Protein AF-A0A8H7G7Y1-F1 (afdb_monomer_lite)

Sequence (69 aa):
MITYMARAPSDITKWLPGTDAVWFKVAESGKTASGLWASTDILTADDSIYTFTIPSTLKAGQYIVRHEM

Radius of gyration: 14.47 Å; chains: 1; bounding box: 31×20×38 Å

Foldseek 3Di:
DWKWKFFDPDPPVPDDCPPPPRIDTQDDDAADPVGDGCQPRVCVVVVVDDDGDDDPPDDDHDMDMDDDD

Structure (mmCIF, N/CA/C/O backbone):
data_AF-A0A8H7G7Y1-F1
#
_entry.id   AF-A0A8H7G7Y1-F1
#
loop_
_atom_site.group_PDB
_atom_site.id
_atom_site.type_symbol
_atom_site.label_atom_id
_atom_site.label_alt_id
_atom_site.label_comp_id
_atom_site.label_asym_id
_atom_site.label_entity_id
_atom_site.label_seq_id
_atom_site.pdbx_PDB_ins_code
_atom_site.Cartn_x
_atom_site.Cartn_y
_atom_site.Cartn_z
_atom_site.occupancy
_atom_site.B_iso_or_equiv
_atom_site.auth_seq_id
_atom_site.auth_comp_id
_atom_site.auth_asym_id
_atom_site.auth_atom_id
_atom_site.pdbx_PDB_model_num
ATOM 1 N N . MET A 1 1 ? 9.790 -5.308 -4.579 1.00 96.12 1 MET A N 1
ATOM 2 C CA . MET A 1 1 ? 9.088 -4.256 -3.818 1.00 96.12 1 MET A CA 1
ATOM 3 C C . MET A 1 1 ? 7.631 -4.625 -3.659 1.00 96.12 1 MET A C 1
ATOM 5 O O . MET A 1 1 ? 6.993 -5.003 -4.641 1.00 96.12 1 MET A O 1
ATOM 9 N N . ILE A 1 2 ? 7.109 -4.532 -2.443 1.00 98.25 2 ILE A N 1
ATOM 10 C CA . ILE A 1 2 ? 5.712 -4.831 -2.133 1.00 98.25 2 ILE A CA 1
ATOM 11 C C . ILE A 1 2 ? 5.177 -3.737 -1.211 1.00 98.25 2 ILE A C 1
ATOM 13 O O . ILE A 1 2 ? 5.858 -3.307 -0.282 1.00 98.25 2 ILE A O 1
ATOM 17 N N . THR A 1 3 ? 3.947 -3.300 -1.464 1.00 98.56 3 THR A N 1
ATOM 18 C CA . THR A 1 3 ? 3.233 -2.373 -0.587 1.00 98.56 3 THR A CA 1
ATOM 19 C C . THR A 1 3 ? 1.991 -3.050 -0.039 1.00 98.56 3 THR A C 1
ATOM 21 O O . THR A 1 3 ? 1.191 -3.629 -0.783 1.00 98.56 3 THR A O 1
ATOM 24 N N . TYR A 1 4 ? 1.822 -2.945 1.273 1.00 98.56 4 TYR A N 1
ATOM 25 C CA . TYR A 1 4 ? 0.678 -3.440 2.019 1.00 98.56 4 TYR A CA 1
ATOM 26 C C . TYR A 1 4 ? -0.085 -2.284 2.653 1.00 98.56 4 TYR A C 1
ATOM 28 O O . TYR A 1 4 ? 0.483 -1.239 2.982 1.00 98.56 4 TYR A O 1
ATOM 36 N N . MET A 1 5 ? -1.371 -2.513 2.884 1.00 98.62 5 MET A N 1
ATOM 37 C CA . MET A 1 5 ? -2.201 -1.664 3.724 1.00 98.62 5 MET A CA 1
ATOM 38 C C . MET A 1 5 ? -2.860 -2.505 4.816 1.00 98.62 5 MET A C 1
ATOM 40 O O . MET A 1 5 ? -3.115 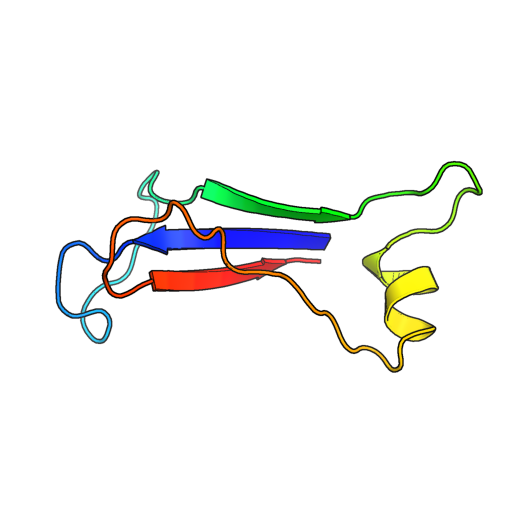-3.696 4.633 1.00 98.62 5 MET A O 1
ATOM 44 N N . ALA A 1 6 ? -3.139 -1.879 5.955 1.00 98.38 6 ALA A N 1
ATOM 45 C CA . ALA A 1 6 ? -3.949 -2.457 7.021 1.00 98.38 6 ALA A CA 1
ATOM 46 C C . ALA A 1 6 ? -4.912 -1.395 7.555 1.00 98.38 6 ALA A C 1
ATOM 48 O O . ALA A 1 6 ? -4.501 -0.270 7.845 1.00 98.38 6 ALA A O 1
ATOM 49 N N . ARG A 1 7 ? -6.201 -1.736 7.652 1.00 98.06 7 ARG A N 1
ATOM 50 C CA . ARG A 1 7 ? -7.241 -0.816 8.137 1.00 98.06 7 ARG A CA 1
ATOM 51 C C . ARG A 1 7 ? -7.212 -0.766 9.658 1.00 98.06 7 ARG A C 1
ATOM 53 O O . ARG A 1 7 ? -7.344 -1.811 10.291 1.00 98.06 7 ARG A O 1
ATOM 60 N N . ALA A 1 8 ? -7.121 0.429 10.231 1.00 97.88 8 ALA A N 1
ATOM 61 C CA . ALA A 1 8 ? -7.197 0.592 11.674 1.00 97.88 8 ALA A CA 1
ATOM 62 C C . ALA A 1 8 ? -8.621 0.283 12.182 1.00 97.88 8 ALA A C 1
ATOM 64 O O . ALA A 1 8 ? -9.595 0.787 11.608 1.00 97.88 8 ALA A O 1
ATOM 65 N N . PRO A 1 9 ? -8.777 -0.529 13.245 1.00 96.38 9 PRO A N 1
ATOM 66 C CA . PRO A 1 9 ? -10.075 -0.779 13.870 1.00 96.38 9 PRO A CA 1
ATOM 67 C C . PRO A 1 9 ? -10.528 0.391 14.764 1.00 96.38 9 PRO A C 1
ATOM 69 O O . PRO A 1 9 ? -11.683 0.440 15.177 1.00 96.38 9 PRO A O 1
ATOM 72 N N . SER A 1 10 ? -9.621 1.323 15.065 1.00 93.00 10 SER A N 1
ATOM 73 C CA . SER A 1 10 ? -9.798 2.473 15.956 1.00 93.00 10 SER A CA 1
ATOM 74 C C . SER A 1 10 ? -8.901 3.636 15.508 1.00 93.00 10 SER A C 1
ATOM 76 O O . SER A 1 10 ? -8.322 3.583 14.426 1.00 93.00 10 SER A O 1
ATOM 78 N N . ASP A 1 11 ? -8.755 4.663 16.353 1.00 95.56 11 ASP A N 1
ATOM 79 C CA . ASP A 1 11 ? -7.768 5.739 16.180 1.00 95.56 11 ASP A CA 1
ATOM 80 C C . ASP A 1 11 ? -6.378 5.166 15.863 1.00 95.56 11 ASP A C 1
ATOM 82 O O . ASP A 1 11 ? -5.764 4.477 16.686 1.00 95.56 11 ASP A O 1
ATOM 86 N N . ILE A 1 12 ? -5.902 5.454 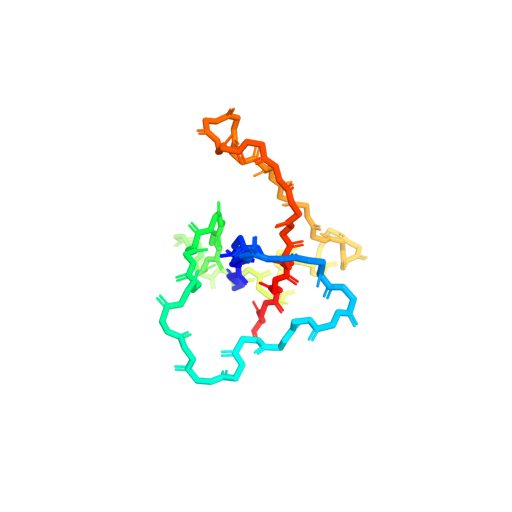14.653 1.00 96.94 12 ILE A N 1
ATOM 87 C CA . ILE A 1 12 ? -4.648 4.930 14.113 1.00 96.94 12 ILE A CA 1
ATOM 88 C C . ILE A 1 12 ? -3.421 5.335 14.935 1.00 96.94 12 ILE A C 1
ATOM 90 O O . ILE A 1 12 ? -2.439 4.603 14.950 1.00 96.94 12 ILE A O 1
ATOM 94 N N . THR A 1 13 ? -3.470 6.458 15.659 1.00 96.38 13 THR A N 1
ATOM 95 C CA . THR A 1 13 ? -2.331 6.938 16.464 1.00 96.38 13 THR A CA 1
ATOM 96 C C . THR A 1 13 ? -2.104 6.113 17.733 1.00 96.38 13 THR A C 1
ATOM 98 O O . THR A 1 13 ? -1.059 6.230 18.371 1.00 96.38 13 THR A O 1
ATOM 101 N N . LYS A 1 14 ? -3.071 5.260 18.095 1.00 96.75 14 LYS A N 1
ATOM 102 C CA . LYS A 1 14 ? -3.044 4.399 19.289 1.00 96.75 14 LYS A CA 1
ATOM 103 C C . LYS A 1 14 ? -3.012 2.913 18.951 1.00 96.75 14 LYS A C 1
ATOM 105 O O . LYS A 1 14 ? -2.937 2.083 19.853 1.00 96.75 14 LYS A O 1
ATOM 110 N N . TRP A 1 15 ? -3.118 2.574 17.671 1.00 95.88 15 TRP A N 1
ATOM 111 C CA . TRP A 1 15 ? -3.197 1.200 17.211 1.00 95.88 15 TRP A CA 1
ATOM 112 C C . TRP A 1 15 ? -1.861 0.742 16.632 1.00 95.88 15 TRP A C 1
ATOM 114 O O . TRP A 1 15 ? -1.297 1.377 15.745 1.00 95.88 15 TRP A O 1
ATOM 124 N N . LEU A 1 16 ? -1.381 -0.400 17.119 1.00 94.69 16 LEU A N 1
ATOM 125 C CA . LEU A 1 16 ? -0.214 -1.094 16.596 1.00 94.69 16 LEU A CA 1
ATOM 126 C C . LEU A 1 16 ? -0.653 -2.496 16.157 1.00 94.69 16 LEU A C 1
ATOM 128 O O . LEU A 1 16 ? -1.130 -3.251 17.002 1.00 94.69 16 LEU A O 1
ATOM 132 N N . PRO A 1 17 ? -0.484 -2.867 14.874 1.00 94.38 17 PRO A N 1
ATOM 133 C CA . PRO A 1 17 ? -0.915 -4.172 14.369 1.00 94.38 17 PRO A CA 1
ATOM 134 C C . PRO A 1 17 ? -0.203 -5.374 15.003 1.00 94.38 17 PRO A C 1
ATOM 136 O O . PRO A 1 17 ? -0.713 -6.483 14.927 1.00 94.38 17 PRO A O 1
ATOM 139 N N . GLY A 1 18 ? 0.993 -5.189 15.578 1.00 92.50 18 GLY A N 1
ATOM 140 C CA . GLY A 1 18 ? 1.779 -6.285 16.148 1.00 92.50 18 GLY A CA 1
ATOM 141 C C . GLY A 1 18 ? 1.959 -7.441 15.157 1.00 92.50 18 GLY A C 1
ATOM 142 O O . GLY A 1 18 ? 2.460 -7.248 14.049 1.00 92.50 18 GLY A O 1
ATOM 143 N N . THR A 1 19 ? 1.525 -8.633 15.566 1.00 95.31 19 THR A N 1
ATOM 144 C CA . THR A 1 19 ? 1.527 -9.861 14.757 1.00 95.31 19 THR A CA 1
ATOM 145 C C . THR A 1 19 ? 0.161 -10.199 14.154 1.00 95.31 19 THR A C 1
ATOM 147 O O . THR A 1 19 ? -0.013 -11.299 13.629 1.00 95.31 19 THR A O 1
ATOM 150 N N . ASP A 1 20 ? -0.820 -9.298 14.237 1.00 96.69 20 ASP A N 1
ATOM 151 C CA . ASP A 1 20 ? -2.166 -9.555 13.734 1.00 96.69 20 ASP A CA 1
ATOM 152 C C . ASP A 1 20 ? -2.169 -9.694 12.203 1.00 96.69 20 ASP A C 1
ATOM 154 O O . ASP A 1 20 ? -1.501 -8.958 11.467 1.00 96.69 20 ASP A O 1
ATOM 158 N N . ALA A 1 21 ? -2.986 -10.622 11.700 1.00 97.19 21 ALA A N 1
ATOM 159 C CA . ALA A 1 21 ? -3.143 -10.894 10.273 1.00 97.19 21 ALA A CA 1
ATOM 160 C C . ALA A 1 21 ? -4.080 -9.876 9.588 1.00 97.19 21 ALA A C 1
ATOM 162 O O . ALA A 1 21 ? -5.129 -10.230 9.053 1.00 97.19 21 ALA A O 1
ATOM 163 N N . VAL A 1 22 ? -3.713 -8.593 9.630 1.00 97.75 22 VAL A N 1
ATOM 164 C CA . VAL A 1 22 ? -4.526 -7.467 9.115 1.00 97.75 22 VAL A CA 1
ATOM 165 C C . VAL A 1 22 ? -4.009 -6.869 7.804 1.00 97.75 22 VAL A C 1
ATOM 167 O O . VAL A 1 22 ? -4.661 -6.009 7.209 1.00 97.75 22 VAL A O 1
ATOM 170 N N . TRP A 1 23 ? -2.827 -7.297 7.367 1.00 98.19 23 TRP A N 1
ATOM 171 C CA . TRP A 1 23 ? -2.148 -6.757 6.196 1.00 98.19 23 TRP A CA 1
ATOM 172 C C . TRP A 1 23 ? -2.660 -7.400 4.914 1.00 98.19 23 TRP A C 1
ATOM 174 O O . TRP A 1 23 ? -2.675 -8.623 4.780 1.00 98.19 23 TRP A O 1
ATOM 184 N N . PHE A 1 24 ? -3.005 -6.570 3.937 1.00 98.12 24 PHE A N 1
ATOM 185 C CA . PHE A 1 24 ? -3.319 -7.006 2.583 1.00 98.12 24 PHE A CA 1
ATOM 186 C C . PHE A 1 24 ? -2.441 -6.258 1.580 1.00 98.12 24 PHE A C 1
ATOM 188 O O . PHE A 1 24 ? -2.139 -5.074 1.743 1.00 98.12 24 PHE A O 1
ATOM 195 N N . LYS A 1 25 ? -1.991 -6.972 0.547 1.00 98.38 25 LYS A N 1
ATOM 196 C CA . LYS A 1 25 ? -1.148 -6.416 -0.514 1.00 98.38 25 LYS A CA 1
ATOM 197 C C . LYS A 1 25 ? -1.977 -5.483 -1.397 1.00 98.38 25 LYS A C 1
ATOM 199 O O . LYS A 1 25 ? -3.090 -5.837 -1.779 1.00 98.38 25 LYS A O 1
ATOM 204 N N . VAL A 1 26 ? -1.421 -4.325 -1.743 1.00 98.44 26 VAL A N 1
ATOM 205 C CA . VAL A 1 26 ? -2.048 -3.356 -2.663 1.00 98.44 26 VAL A CA 1
ATOM 206 C C . VAL A 1 26 ? -1.214 -3.071 -3.907 1.00 98.44 26 VAL A C 1
ATOM 208 O O . VAL A 1 26 ? -1.766 -2.640 -4.912 1.00 98.44 26 VAL A O 1
ATOM 211 N N . ALA A 1 27 ? 0.093 -3.335 -3.865 1.00 98.44 27 ALA A N 1
ATOM 212 C CA . ALA A 1 27 ? 0.967 -3.240 -5.027 1.00 98.44 27 ALA A CA 1
ATOM 213 C C . ALA A 1 27 ? 2.153 -4.201 -4.897 1.00 98.44 27 ALA A C 1
ATOM 215 O O . ALA A 1 27 ? 2.628 -4.468 -3.790 1.00 98.44 27 ALA A O 1
ATOM 216 N N . GLU A 1 28 ? 2.651 -4.692 -6.028 1.00 98.00 28 GLU A N 1
ATOM 217 C CA . GLU A 1 28 ? 3.905 -5.435 -6.106 1.00 98.00 28 GLU A CA 1
ATOM 218 C C . GLU A 1 28 ? 4.640 -5.163 -7.412 1.00 98.00 28 GLU A C 1
ATOM 220 O O . GLU A 1 28 ? 4.030 -4.971 -8.462 1.00 98.00 28 GLU A O 1
ATOM 225 N N . SER A 1 29 ? 5.966 -5.163 -7.329 1.00 97.50 29 SER A N 1
ATOM 226 C CA . SER A 1 29 ? 6.848 -5.162 -8.487 1.00 97.50 29 SER A CA 1
ATOM 227 C C . SER A 1 29 ? 8.068 -6.032 -8.190 1.00 97.50 29 SER A C 1
ATOM 229 O O . SER A 1 29 ? 8.739 -5.867 -7.162 1.00 97.50 29 SER A O 1
ATOM 231 N N . GLY A 1 30 ? 8.300 -7.010 -9.065 1.00 96.69 30 GLY A N 1
ATOM 232 C CA . GLY A 1 30 ? 9.334 -8.035 -8.937 1.00 96.69 30 GLY A CA 1
ATOM 233 C C . GLY A 1 30 ? 10.382 -7.940 -10.043 1.00 96.69 30 GLY A C 1
ATOM 234 O O . GLY A 1 30 ? 10.718 -6.856 -10.512 1.00 96.69 30 GLY A O 1
ATOM 235 N N . LYS A 1 31 ? 10.916 -9.086 -10.460 1.00 98.00 31 LYS A N 1
ATOM 236 C CA . LYS A 1 31 ? 11.835 -9.164 -11.597 1.00 98.00 31 LYS A CA 1
ATOM 237 C C . LYS A 1 31 ? 11.057 -9.083 -12.914 1.00 98.00 31 LYS A C 1
ATOM 239 O O . LYS A 1 31 ? 10.070 -9.798 -13.086 1.00 98.00 31 LYS A O 1
ATOM 244 N N . THR A 1 32 ? 11.499 -8.244 -13.845 1.00 97.44 32 THR A N 1
ATOM 245 C CA . THR A 1 32 ? 10.912 -8.146 -15.189 1.00 97.44 32 THR A CA 1
ATOM 246 C C . THR A 1 32 ? 11.337 -9.322 -16.068 1.00 97.44 32 THR A C 1
ATOM 248 O O . THR A 1 32 ? 12.310 -10.025 -15.786 1.00 97.44 32 THR A O 1
ATOM 251 N N . ALA A 1 33 ? 10.658 -9.497 -17.205 1.00 97.81 33 ALA A N 1
ATOM 252 C CA . ALA A 1 33 ? 11.056 -10.476 -18.216 1.00 97.81 33 ALA A CA 1
ATOM 253 C C . ALA A 1 33 ? 12.461 -10.210 -18.800 1.00 97.81 33 ALA A C 1
ATOM 255 O O . ALA A 1 33 ? 13.147 -11.152 -19.185 1.00 97.81 33 ALA A O 1
ATOM 256 N N . SER A 1 34 ? 12.913 -8.949 -18.823 1.00 97.12 34 SER A N 1
ATOM 257 C CA . SER A 1 34 ? 14.272 -8.562 -19.238 1.00 97.12 34 SER A CA 1
ATOM 258 C C . SER A 1 34 ? 15.333 -8.790 -18.157 1.00 97.12 34 SER A C 1
ATOM 260 O O . SER A 1 34 ? 16.515 -8.558 -18.394 1.00 97.12 34 SER 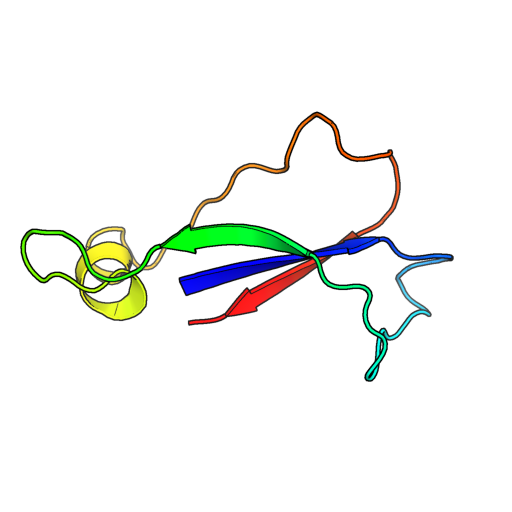A O 1
ATOM 262 N N . GLY A 1 35 ? 14.931 -9.265 -16.979 1.00 98.06 35 GLY A N 1
ATOM 263 C CA . GLY A 1 35 ? 15.832 -9.634 -15.898 1.00 98.06 35 GLY A CA 1
ATOM 264 C C . GLY A 1 35 ? 16.163 -8.522 -14.906 1.00 98.06 35 GLY A C 1
ATOM 265 O O . GLY A 1 35 ? 16.954 -8.776 -14.000 1.00 98.06 35 GLY A O 1
ATOM 266 N N . LEU A 1 36 ? 15.538 -7.352 -15.040 1.00 98.00 36 LEU A N 1
ATOM 267 C CA . LEU A 1 36 ? 15.733 -6.204 -14.157 1.00 98.00 36 LEU A CA 1
ATOM 268 C C . LEU A 1 36 ? 14.897 -6.353 -12.884 1.00 98.00 36 LEU A C 1
ATOM 270 O O . LEU A 1 36 ? 13.730 -6.749 -12.941 1.00 98.00 36 LEU A O 1
ATOM 274 N N . TRP A 1 37 ? 15.476 -6.031 -11.736 1.00 97.88 37 TRP A N 1
ATOM 275 C CA . TRP A 1 37 ? 14.798 -6.040 -10.448 1.00 97.88 37 TRP A CA 1
ATOM 276 C C . TRP A 1 37 ? 14.183 -4.685 -10.135 1.00 97.88 37 TRP A C 1
ATOM 278 O O . TRP A 1 37 ? 14.817 -3.640 -10.259 1.00 97.88 37 TRP A O 1
ATOM 288 N N . ALA A 1 38 ? 12.943 -4.713 -9.652 1.00 97.25 38 ALA A N 1
ATOM 289 C CA . ALA A 1 38 ? 12.224 -3.497 -9.317 1.00 97.25 38 ALA A CA 1
ATOM 290 C C . ALA A 1 38 ? 12.923 -2.631 -8.255 1.00 97.25 38 ALA A C 1
ATOM 292 O O . ALA A 1 38 ? 12.943 -1.416 -8.401 1.00 97.25 38 ALA A O 1
ATOM 293 N N . SER A 1 39 ? 13.491 -3.232 -7.204 1.00 95.88 39 SER A N 1
ATOM 294 C CA . SER A 1 39 ? 14.088 -2.503 -6.071 1.00 95.88 39 SER A CA 1
ATOM 295 C C . SER A 1 39 ? 15.454 -1.884 -6.363 1.00 95.88 39 SER A C 1
ATOM 297 O O . SER A 1 39 ? 15.838 -0.947 -5.672 1.00 95.88 39 SER A O 1
ATOM 299 N N . THR A 1 40 ? 16.187 -2.396 -7.353 1.00 96.50 40 THR A N 1
ATOM 300 C CA . THR A 1 40 ? 17.526 -1.903 -7.700 1.00 96.50 40 THR A CA 1
ATOM 301 C C . THR A 1 40 ? 17.509 -1.193 -9.041 1.00 96.50 40 THR A C 1
ATOM 303 O O . THR A 1 40 ? 17.766 -0.002 -9.107 1.00 96.50 40 THR A O 1
ATOM 306 N N . ASP A 1 41 ? 17.155 -1.891 -10.116 1.00 97.50 41 ASP A N 1
ATOM 307 C CA . ASP A 1 41 ? 17.325 -1.363 -11.468 1.00 97.50 41 ASP A CA 1
ATOM 308 C C . ASP A 1 41 ? 16.250 -0.325 -11.798 1.00 97.50 41 ASP A C 1
ATOM 310 O O . ASP A 1 41 ? 16.553 0.766 -12.273 1.00 97.50 41 ASP A O 1
ATOM 314 N N . ILE A 1 42 ? 14.984 -0.657 -11.526 1.00 96.69 42 ILE A N 1
ATOM 315 C CA . ILE A 1 42 ? 13.849 0.198 -11.901 1.00 96.69 42 ILE A CA 1
ATOM 316 C C . ILE A 1 42 ? 13.740 1.391 -10.953 1.00 96.69 42 ILE A C 1
ATOM 318 O O . ILE A 1 42 ? 13.625 2.519 -11.414 1.00 96.69 42 ILE A O 1
ATOM 322 N N . LEU A 1 43 ? 13.799 1.152 -9.639 1.00 96.94 43 LEU A N 1
ATOM 323 C CA . LEU A 1 43 ? 13.663 2.212 -8.644 1.00 96.94 43 LEU A CA 1
ATOM 324 C C . LEU A 1 43 ? 14.793 3.242 -8.756 1.00 96.94 43 LEU A C 1
ATOM 326 O O . LEU A 1 43 ? 14.524 4.438 -8.738 1.00 96.94 43 LEU A O 1
ATOM 330 N N . THR A 1 44 ? 16.048 2.810 -8.913 1.00 97.19 44 THR A N 1
ATOM 331 C CA . THR A 1 44 ? 17.167 3.750 -9.085 1.00 97.19 44 THR A CA 1
ATOM 332 C C . THR A 1 44 ? 17.067 4.533 -10.394 1.00 97.19 44 THR A C 1
ATOM 334 O O . THR A 1 44 ? 17.439 5.702 -10.413 1.00 97.19 44 THR A O 1
ATOM 337 N N . ALA A 1 45 ? 16.537 3.933 -11.465 1.00 97.25 45 ALA A N 1
ATOM 338 C CA . ALA A 1 45 ? 16.285 4.643 -12.719 1.00 97.25 45 ALA A CA 1
ATOM 339 C C . ALA A 1 45 ? 15.154 5.687 -12.620 1.00 97.25 45 ALA A C 1
ATOM 341 O O . ALA A 1 45 ? 15.106 6.587 -13.454 1.00 97.25 45 ALA A O 1
ATOM 342 N N . ASP A 1 46 ? 14.277 5.579 -11.618 1.00 96.62 46 ASP A N 1
ATOM 343 C CA . ASP A 1 46 ? 13.169 6.506 -11.338 1.00 96.62 46 ASP A CA 1
ATOM 344 C C . ASP A 1 46 ? 13.494 7.443 -10.157 1.00 96.62 46 ASP A C 1
ATOM 346 O O . ASP A 1 46 ? 12.672 7.674 -9.273 1.00 96.62 46 AS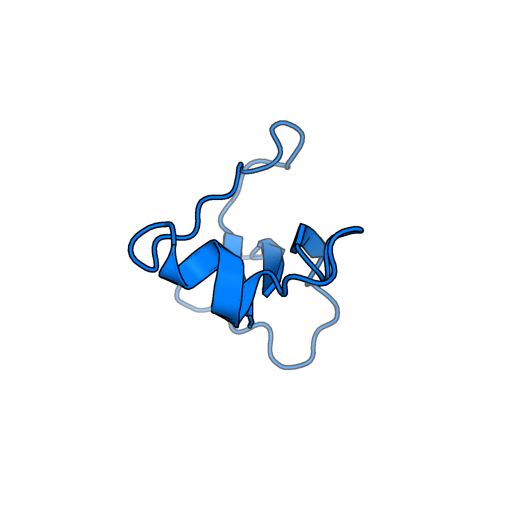P A O 1
ATOM 350 N N . ASP A 1 47 ? 14.745 7.911 -10.070 1.00 97.75 47 ASP A N 1
ATOM 351 C CA . ASP A 1 47 ? 15.246 8.804 -9.009 1.00 97.75 47 ASP A CA 1
ATOM 352 C C . ASP A 1 47 ? 14.995 8.298 -7.575 1.00 97.75 47 ASP A C 1
ATOM 354 O O . ASP A 1 47 ? 14.936 9.060 -6.608 1.00 97.75 47 ASP A O 1
ATOM 358 N N . SER A 1 48 ? 14.881 6.978 -7.415 1.00 96.62 48 SER A N 1
ATOM 359 C CA . SER A 1 48 ? 14.510 6.324 -6.156 1.00 96.62 48 SER A CA 1
ATOM 360 C C . SER A 1 48 ? 13.138 6.731 -5.609 1.00 96.62 48 SER A C 1
ATOM 362 O O . SER A 1 48 ? 12.892 6.649 -4.402 1.00 96.62 48 SER A O 1
ATOM 364 N N . ILE A 1 49 ? 12.225 7.132 -6.493 1.00 96.75 49 ILE A N 1
ATOM 365 C CA . ILE A 1 49 ? 10.838 7.456 -6.172 1.00 96.75 49 ILE A CA 1
ATOM 366 C C . ILE A 1 49 ? 9.969 6.240 -6.490 1.00 96.75 49 ILE A C 1
ATOM 368 O O . ILE A 1 49 ? 9.970 5.714 -7.595 1.00 96.75 49 ILE A O 1
ATOM 372 N N . TYR A 1 50 ? 9.186 5.788 -5.511 1.00 96.69 50 TYR A N 1
ATOM 373 C CA . TYR A 1 50 ? 8.200 4.730 -5.716 1.00 96.69 50 TYR A CA 1
ATOM 374 C C . TYR A 1 50 ? 6.785 5.287 -5.584 1.00 96.69 50 TYR A C 1
ATOM 376 O O . TYR A 1 50 ? 6.427 5.870 -4.559 1.00 96.69 50 TYR A O 1
ATOM 384 N N . THR A 1 51 ? 5.956 5.043 -6.598 1.00 96.94 51 THR A N 1
ATOM 385 C CA . THR A 1 51 ? 4.542 5.435 -6.606 1.00 96.94 51 THR A CA 1
ATOM 386 C C . THR A 1 51 ? 3.641 4.202 -6.616 1.00 96.94 51 THR A C 1
ATOM 388 O O . THR A 1 51 ? 3.896 3.230 -7.324 1.00 96.94 51 THR A O 1
ATOM 391 N N . PHE A 1 52 ? 2.542 4.250 -5.863 1.00 97.25 52 PHE A N 1
ATOM 392 C CA . PHE A 1 52 ? 1.459 3.271 -5.947 1.00 97.25 52 PHE A CA 1
ATOM 393 C C . PHE A 1 52 ? 0.098 3.967 -5.883 1.00 97.25 52 PHE A C 1
ATOM 395 O O . PHE A 1 52 ? -0.019 5.096 -5.411 1.00 97.25 52 PHE A O 1
ATOM 402 N N . THR A 1 53 ? -0.943 3.282 -6.355 1.00 98.12 53 THR A N 1
ATOM 403 C CA . THR A 1 53 ? -2.322 3.787 -6.318 1.00 98.12 53 THR A CA 1
ATOM 404 C C . THR A 1 53 ? -3.097 3.106 -5.197 1.00 98.12 53 THR A C 1
ATOM 406 O O . THR A 1 53 ? -3.095 1.880 -5.093 1.00 98.12 53 THR A O 1
ATOM 409 N N . ILE A 1 54 ? -3.786 3.892 -4.368 1.00 98.06 54 ILE A N 1
ATOM 410 C CA . ILE A 1 54 ? -4.706 3.363 -3.355 1.00 98.06 54 ILE A CA 1
ATOM 411 C C . ILE A 1 54 ? -5.919 2.747 -4.076 1.00 98.06 54 ILE A C 1
ATOM 413 O O . ILE A 1 54 ? -6.549 3.446 -4.874 1.00 98.06 54 ILE A O 1
ATOM 417 N N . PRO A 1 55 ? -6.290 1.478 -3.809 1.00 97.62 55 PRO A N 1
ATOM 418 C CA . PRO A 1 55 ? -7.450 0.873 -4.455 1.00 97.62 55 PRO A CA 1
ATOM 419 C C . PRO A 1 55 ? -8.741 1.637 -4.130 1.00 97.62 55 PRO A C 1
ATOM 421 O O . PRO A 1 55 ? -9.071 1.873 -2.968 1.00 97.62 55 PRO A O 1
ATOM 424 N N . SER A 1 56 ? -9.503 2.000 -5.163 1.00 97.38 56 SER A N 1
ATOM 425 C CA . SER A 1 56 ? -10.706 2.836 -5.028 1.00 97.38 56 SER A CA 1
ATOM 426 C C . SER A 1 56 ? -11.876 2.136 -4.329 1.00 97.38 56 SER A C 1
ATOM 428 O O . SER A 1 56 ? -12.783 2.797 -3.834 1.00 97.38 56 SER A O 1
ATOM 430 N N . THR A 1 57 ? -11.860 0.804 -4.265 1.00 96.56 57 THR A N 1
ATOM 431 C CA . THR A 1 57 ? -12.902 -0.019 -3.633 1.00 96.56 57 THR A CA 1
ATOM 432 C C . THR A 1 57 ? -12.687 -0.226 -2.132 1.00 96.56 57 THR A C 1
ATOM 434 O O . THR A 1 57 ? -13.487 -0.910 -1.487 1.00 96.56 57 THR A O 1
ATOM 437 N N . LEU A 1 58 ? -11.622 0.341 -1.550 1.00 97.25 58 LEU A N 1
ATOM 438 C CA . LEU A 1 58 ? -11.375 0.233 -0.116 1.00 97.25 58 LEU A CA 1
ATOM 439 C C . LEU A 1 58 ? -12.483 0.909 0.689 1.00 97.25 58 LEU A C 1
ATOM 441 O O . LEU A 1 58 ? -12.954 2.002 0.378 1.00 97.25 58 LEU A O 1
ATOM 445 N N . LYS A 1 59 ? -12.857 0.273 1.801 1.00 97.31 59 LYS A N 1
ATOM 446 C CA . LYS A 1 59 ? -13.744 0.900 2.782 1.00 97.31 59 LYS A CA 1
ATOM 447 C C . LYS A 1 59 ? -13.078 2.167 3.317 1.00 97.31 59 LYS A C 1
ATOM 449 O O . LYS A 1 59 ? -11.913 2.119 3.708 1.00 97.31 59 LYS A O 1
ATOM 454 N N . ALA A 1 60 ? -13.825 3.262 3.422 1.00 97.25 60 ALA A N 1
ATOM 455 C CA . ALA A 1 60 ? -13.323 4.478 4.053 1.00 97.25 60 ALA A CA 1
ATOM 456 C C . ALA A 1 60 ? -12.837 4.207 5.496 1.00 97.25 60 ALA A C 1
ATOM 458 O O . ALA A 1 60 ? -13.401 3.379 6.231 1.00 97.25 60 ALA A O 1
ATOM 459 N N . GLY A 1 61 ? -11.759 4.882 5.893 1.00 96.94 61 GLY A N 1
ATOM 460 C CA . GLY A 1 61 ? -11.144 4.742 7.211 1.00 96.94 61 GLY A CA 1
ATOM 461 C C . GLY A 1 61 ? -9.666 5.121 7.214 1.00 96.94 61 GLY A C 1
ATOM 462 O O . GLY A 1 61 ? -9.118 5.532 6.194 1.00 96.94 61 GLY A O 1
ATOM 463 N N . GLN A 1 62 ? -9.029 4.967 8.373 1.00 98.25 62 GLN A N 1
ATOM 464 C CA . GLN A 1 62 ? -7.593 5.173 8.542 1.00 98.25 62 GLN A CA 1
ATOM 465 C C . GLN A 1 62 ? -6.837 3.878 8.214 1.00 98.25 62 GLN A C 1
ATOM 467 O O . GLN A 1 62 ? -7.279 2.788 8.585 1.00 98.25 62 GLN A O 1
ATOM 472 N N . TYR A 1 63 ? -5.703 3.997 7.526 1.00 98.38 63 TYR A N 1
ATOM 473 C CA . TYR A 1 63 ? -4.868 2.866 7.128 1.00 98.38 63 TYR A CA 1
ATOM 474 C C . TYR A 1 63 ? -3.403 3.135 7.446 1.00 98.38 63 TYR A C 1
ATOM 476 O O . TYR A 1 63 ? -2.924 4.250 7.243 1.00 98.38 63 TYR A O 1
ATOM 484 N N . ILE A 1 64 ? -2.689 2.099 7.879 1.00 97.94 64 ILE A N 1
ATOM 485 C CA . ILE A 1 64 ? -1.225 2.098 7.854 1.00 97.94 64 ILE A CA 1
ATOM 486 C C . ILE A 1 64 ? 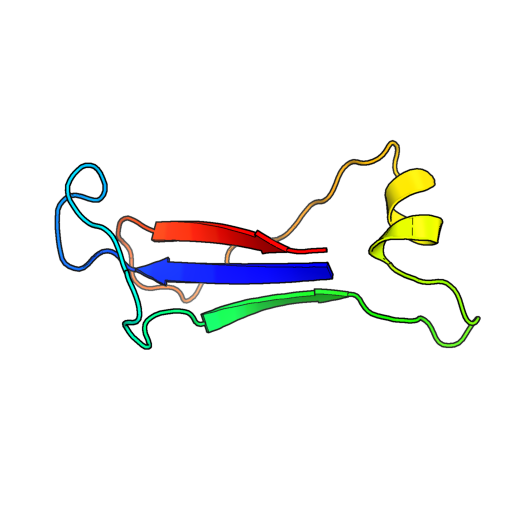-0.791 1.609 6.474 1.00 97.94 64 ILE A C 1
ATOM 488 O O . ILE A 1 64 ? -1.316 0.609 5.978 1.00 97.94 64 ILE A O 1
ATOM 492 N N . VAL A 1 65 ? 0.174 2.303 5.874 1.00 97.81 65 VAL A N 1
ATOM 493 C CA . VAL A 1 65 ? 0.865 1.868 4.657 1.00 97.81 65 VAL A CA 1
ATOM 494 C C . VAL A 1 65 ? 2.222 1.300 5.060 1.00 97.81 65 VAL A C 1
ATOM 496 O O . VAL A 1 65 ? 2.991 1.969 5.748 1.00 97.81 65 VAL A O 1
ATOM 499 N N . ARG A 1 66 ? 2.520 0.073 4.630 1.00 97.81 66 ARG A N 1
ATOM 500 C CA . ARG A 1 66 ? 3.833 -0.563 4.800 1.00 97.81 66 ARG A CA 1
ATOM 501 C C . ARG A 1 66 ? 4.426 -0.830 3.423 1.00 97.81 66 ARG A C 1
ATOM 503 O O . ARG A 1 66 ? 3.902 -1.663 2.690 1.00 97.81 66 ARG A O 1
ATOM 510 N N . HIS A 1 67 ? 5.509 -0.137 3.092 1.00 97.69 67 HIS A N 1
ATOM 511 C CA . HIS A 1 67 ? 6.310 -0.390 1.896 1.00 97.69 67 HIS A CA 1
ATOM 512 C C . HIS A 1 67 ? 7.564 -1.192 2.268 1.00 97.69 67 HIS A C 1
ATOM 514 O O . HIS A 1 67 ? 8.198 -0.901 3.282 1.00 97.69 67 HIS A O 1
ATOM 520 N N . GLU A 1 68 ? 7.891 -2.209 1.474 1.00 96.19 68 GLU A N 1
ATOM 521 C CA . GLU A 1 68 ? 8.989 -3.148 1.716 1.00 96.19 68 GLU A CA 1
ATOM 522 C C . GLU A 1 68 ? 9.748 -3.444 0.410 1.00 96.19 68 GLU A C 1
ATOM 524 O O . GLU A 1 68 ? 9.135 -3.621 -0.655 1.00 96.19 68 GLU A O 1
ATOM 529 N N . MET A 1 69 ? 11.081 -3.499 0.492 1.00 91.62 69 MET A N 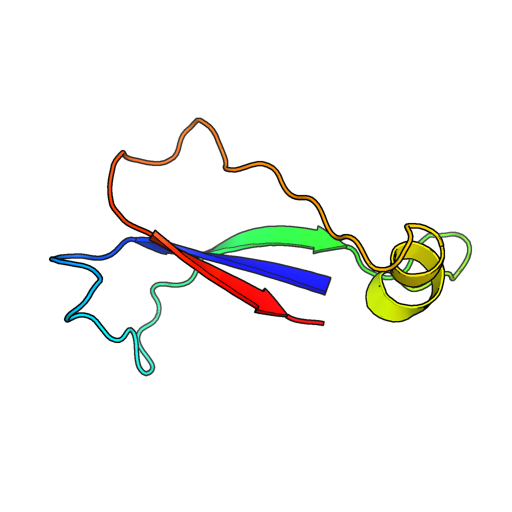1
ATOM 530 C CA . MET A 1 69 ? 11.992 -3.743 -0.634 1.00 91.62 69 MET A CA 1
ATOM 531 C C . MET A 1 69 ? 12.851 -4.974 -0.410 1.00 91.62 69 MET A C 1
ATOM 533 O O . MET A 1 69 ? 13.357 -5.132 0.721 1.00 91.62 69 MET A O 1
#

pLDDT: mean 97.07, std 1.35, range [91.62, 98.62]

Secondary structure (DSSP, 8-state):
-EEEEEE-SS-GGG---TT-S--EEEEE--B-TTS-BIIIIIHHHTTT----PPPTTSPSS-EEEEEE-